Protein AF-A0A2M7L429-F1 (afdb_monomer_lite)

Secondary structure (DSSP, 8-state):
------------PPPPGGG-----------HHHHHHHHHHTTTS-HHHHHHHHHH--PPP---HHHHHHHHHHHHHHHHHHHHHHHHHTT----HHHHHHHHHHHHHHHHT---

Sequence (114 aa):
MEKSQQKRSRGRQRLPAKEKRNHCVSVRLNPDELSKLDEIRGSRTRGEAVRLSLLSKLPPVVPSVNLQLRADLGRSLGNLSTLAGASRGGEYIDVSEIKSAVADLRLKLIGAKS

Structure (mmCIF, N/CA/C/O backbone):
data_AF-A0A2M7L429-F1
#
_entry.id   AF-A0A2M7L429-F1
#
loop_
_atom_site.group_PDB
_atom_site.id
_atom_site.type_symbol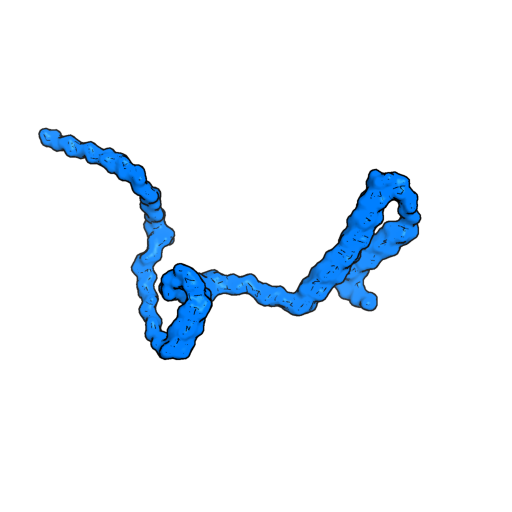
_atom_site.label_atom_id
_atom_site.label_alt_id
_atom_site.label_comp_id
_atom_site.label_asym_id
_atom_site.label_entity_id
_atom_site.label_seq_id
_atom_site.pdbx_PDB_ins_code
_atom_site.Cartn_x
_atom_site.Cartn_y
_atom_site.Cartn_z
_atom_site.occupancy
_atom_site.B_iso_or_equiv
_atom_site.auth_seq_id
_atom_site.auth_comp_id
_atom_site.auth_asym_id
_atom_site.auth_atom_id
_atom_site.pdbx_PDB_model_num
ATOM 1 N N . MET A 1 1 ? -10.715 49.296 34.199 1.00 37.88 1 MET A N 1
ATOM 2 C CA . MET A 1 1 ? -11.227 47.960 33.827 1.00 37.88 1 MET A CA 1
ATOM 3 C C . MET A 1 1 ? -10.889 47.763 32.358 1.00 37.88 1 MET A C 1
ATOM 5 O O . MET A 1 1 ? -11.218 48.644 31.590 1.00 37.88 1 MET A O 1
ATOM 9 N N . GLU A 1 2 ? -10.175 46.773 31.848 1.00 37.16 2 GLU A N 1
ATOM 10 C CA . GLU A 1 2 ? -9.478 45.602 32.365 1.00 37.16 2 GLU A CA 1
ATOM 11 C C . GLU A 1 2 ? -8.557 45.168 31.206 1.00 37.16 2 GLU A C 1
ATOM 13 O O . GLU A 1 2 ? -8.960 45.204 30.043 1.00 37.16 2 GLU A O 1
ATOM 18 N N . LYS A 1 3 ? -7.285 44.867 31.485 1.00 42.25 3 LYS A N 1
ATOM 19 C CA . LYS A 1 3 ? -6.307 44.484 30.455 1.00 42.25 3 LYS A CA 1
ATOM 20 C C . LYS A 1 3 ? -6.631 43.070 29.965 1.00 42.25 3 LYS A C 1
ATOM 22 O O . LYS A 1 3 ? -6.498 42.138 30.749 1.00 42.25 3 LYS A O 1
ATOM 27 N N . SER A 1 4 ? -6.909 42.865 28.677 1.00 41.16 4 SER A N 1
ATOM 28 C CA . SER A 1 4 ? -6.883 41.521 28.077 1.00 41.16 4 SER A CA 1
ATOM 29 C C . SER A 1 4 ? -5.643 41.350 27.193 1.00 41.16 4 SER A C 1
ATOM 31 O O . SER A 1 4 ? -5.658 41.422 25.967 1.00 41.16 4 SER A O 1
ATOM 33 N N . GLN A 1 5 ? -4.509 41.115 27.854 1.00 49.31 5 GLN A N 1
ATOM 34 C CA . GLN A 1 5 ? -3.297 40.633 27.198 1.00 49.31 5 GLN A CA 1
ATOM 35 C C . GLN A 1 5 ? -3.541 39.203 26.690 1.00 49.31 5 GLN A C 1
ATOM 37 O O . GLN A 1 5 ? -3.418 38.238 27.444 1.00 49.31 5 GLN A O 1
ATOM 42 N N . GLN A 1 6 ? -3.860 39.033 25.406 1.00 55.66 6 GLN A N 1
ATOM 43 C CA . GLN A 1 6 ? -3.822 37.709 24.784 1.00 55.66 6 GLN A CA 1
ATOM 44 C C . GLN A 1 6 ? -2.361 37.300 24.563 1.00 55.66 6 GLN A C 1
ATOM 46 O O . GLN A 1 6 ? -1.727 37.641 23.564 1.00 55.66 6 GLN A O 1
ATOM 51 N N . LYS A 1 7 ? -1.811 36.562 25.535 1.00 45.84 7 LYS A N 1
ATOM 52 C CA . LYS A 1 7 ? -0.518 35.877 25.418 1.00 45.84 7 LYS A CA 1
ATOM 53 C C . LYS A 1 7 ? -0.537 34.974 24.181 1.00 45.84 7 LYS A C 1
ATOM 55 O O . LYS A 1 7 ? -1.223 33.953 24.153 1.00 45.84 7 LYS A O 1
ATOM 60 N N . ARG A 1 8 ? 0.246 35.334 23.162 1.00 50.22 8 ARG A N 1
ATOM 61 C CA . ARG A 1 8 ? 0.505 34.504 21.979 1.00 50.22 8 ARG A CA 1
ATOM 62 C C . ARG A 1 8 ? 1.298 33.267 22.404 1.00 50.22 8 ARG A C 1
ATOM 64 O O . ARG A 1 8 ? 2.523 33.299 22.485 1.00 50.22 8 ARG A O 1
ATOM 71 N N . SER A 1 9 ? 0.593 32.181 22.712 1.00 54.84 9 SER A N 1
ATOM 72 C CA . SER A 1 9 ? 1.207 30.868 22.899 1.00 54.84 9 SER A CA 1
ATOM 73 C C . SER A 1 9 ? 1.859 30.452 21.579 1.00 54.84 9 SER A C 1
ATOM 75 O O . SER A 1 9 ? 1.169 30.235 20.584 1.00 54.84 9 SER A O 1
ATOM 77 N N . ARG A 1 10 ? 3.193 30.342 21.564 1.00 56.81 10 ARG A N 1
ATOM 78 C CA . ARG A 1 10 ? 3.964 29.653 20.514 1.00 56.81 10 ARG A CA 1
ATOM 79 C C . ARG A 1 10 ? 3.767 28.139 20.658 1.00 56.81 10 ARG A C 1
ATOM 81 O O . ARG A 1 10 ? 4.706 27.395 20.917 1.00 56.81 10 ARG A O 1
ATOM 88 N N . GLY A 1 11 ? 2.514 27.709 20.589 1.00 57.16 11 GLY A N 1
ATOM 89 C CA . GLY A 1 11 ? 2.081 26.330 20.736 1.00 57.16 11 GLY A CA 1
ATOM 90 C C . GLY A 1 11 ? 1.502 25.820 19.426 1.00 57.16 11 GLY A C 1
ATOM 91 O O . GLY A 1 11 ? 0.903 26.578 18.665 1.00 57.16 11 GLY A O 1
ATOM 92 N N . ARG A 1 12 ? 1.706 24.527 19.171 1.00 66.75 12 ARG A N 1
ATOM 93 C CA . ARG A 1 12 ? 1.156 23.753 18.050 1.00 66.75 12 ARG A CA 1
ATOM 94 C C . ARG A 1 12 ? -0.254 24.244 17.683 1.00 66.75 12 ARG A C 1
ATOM 96 O O . ARG A 1 12 ? -1.124 24.299 18.554 1.00 66.75 12 ARG A O 1
ATOM 103 N N . GLN A 1 13 ? -0.461 24.624 16.418 1.00 74.94 13 GLN A N 1
ATOM 104 C CA . GLN A 1 13 ? -1.760 25.104 15.937 1.00 74.94 13 GLN A CA 1
ATOM 105 C C . GLN A 1 13 ? -2.859 24.103 16.319 1.00 74.94 13 GLN A C 1
ATOM 107 O O . GLN A 1 13 ? -2.690 22.889 16.175 1.00 74.94 13 GLN A O 1
ATOM 112 N N . ARG A 1 14 ? -3.972 24.609 16.863 1.00 78.69 14 ARG A N 1
ATOM 113 C CA . ARG A 1 14 ? -5.105 23.763 17.252 1.00 78.69 14 ARG A CA 1
ATOM 114 C C . ARG A 1 14 ? -5.708 23.142 15.994 1.00 78.69 14 ARG A C 1
ATOM 116 O O . ARG A 1 14 ? -5.992 23.865 15.045 1.00 78.69 14 ARG A O 1
ATOM 123 N N . LEU A 1 15 ? -5.949 21.831 16.017 1.00 80.62 15 LEU A N 1
ATOM 124 C CA . LEU A 1 15 ? -6.625 21.161 14.906 1.00 80.62 15 LEU A CA 1
ATOM 125 C C . LEU A 1 15 ? -8.051 21.715 14.719 1.00 80.62 15 LEU A C 1
ATOM 127 O O . LEU A 1 15 ? -8.743 21.962 15.723 1.00 80.62 15 LEU A O 1
ATOM 131 N N . PRO A 1 16 ? -8.512 21.880 13.464 1.00 86.75 16 PRO A N 1
ATOM 132 C CA . PRO A 1 16 ? -9.879 22.292 13.169 1.00 86.75 16 PRO A CA 1
ATOM 133 C C . PRO A 1 16 ? -10.879 21.262 13.711 1.00 86.75 16 PRO A C 1
ATOM 135 O O . PRO A 1 16 ? -10.577 20.075 13.832 1.00 86.75 16 PRO A O 1
ATOM 138 N N . ALA A 1 17 ? -12.093 21.708 14.051 1.00 82.44 17 ALA A N 1
ATOM 139 C CA . ALA A 1 17 ? -13.088 20.870 14.731 1.00 82.44 17 ALA A CA 1
ATOM 140 C C . ALA A 1 17 ? -13.406 19.562 13.982 1.00 82.44 17 ALA A C 1
ATOM 142 O O . ALA A 1 17 ? -13.593 18.531 14.621 1.00 82.44 17 ALA A O 1
ATOM 143 N N . LYS A 1 18 ? -13.386 19.594 12.643 1.00 83.06 18 LYS A N 1
ATOM 144 C CA . LYS A 1 18 ? -13.644 18.443 11.763 1.00 83.06 18 LYS A CA 1
ATOM 145 C C . LYS A 1 18 ? -12.564 17.354 11.833 1.00 83.06 18 LYS A C 1
ATOM 147 O O . LYS A 1 18 ? -12.846 16.197 11.549 1.00 83.06 18 LYS A O 1
ATOM 152 N N . GLU A 1 19 ? -11.340 17.706 12.217 1.00 80.69 19 GLU A N 1
ATOM 153 C CA . GLU A 1 19 ? -10.217 16.763 12.323 1.00 80.69 19 GLU A CA 1
ATOM 154 C C . GLU A 1 19 ? -10.073 16.170 13.731 1.00 80.69 19 GLU A C 1
ATOM 156 O O . GLU A 1 19 ? -9.302 15.227 13.947 1.00 80.69 19 GLU A O 1
ATOM 161 N N . LYS A 1 20 ? -10.827 16.696 14.705 1.00 86.38 20 LYS A N 1
ATOM 162 C CA . LYS A 1 20 ? -10.816 16.187 16.075 1.00 86.38 20 LYS A CA 1
ATOM 163 C C . LYS A 1 20 ? -11.510 14.832 16.147 1.00 86.38 20 LYS A C 1
ATOM 165 O O . LYS A 1 20 ? -12.606 14.623 15.633 1.00 86.38 20 LYS A O 1
ATOM 170 N N . ARG A 1 21 ? -10.863 13.903 16.840 1.00 85.38 21 ARG A N 1
ATOM 171 C CA . ARG A 1 21 ? -11.357 12.542 17.057 1.00 85.38 21 ARG A CA 1
ATOM 172 C C . ARG A 1 21 ? -12.167 12.524 18.355 1.00 85.38 21 ARG A C 1
ATOM 174 O O . ARG A 1 21 ? -11.603 12.275 19.412 1.00 85.38 21 ARG A O 1
ATOM 181 N N . ASN A 1 22 ? -13.461 12.835 18.271 1.00 89.31 22 ASN A N 1
ATOM 182 C CA . ASN A 1 22 ? -14.335 12.959 19.451 1.00 89.31 22 ASN A CA 1
ATOM 183 C C . ASN A 1 22 ? -15.124 11.679 19.786 1.00 89.31 22 ASN A C 1
ATOM 185 O O . ASN A 1 22 ? -15.680 11.575 20.874 1.00 89.31 22 ASN A O 1
ATOM 189 N N . HIS A 1 23 ? -15.193 10.710 18.870 1.00 87.19 23 HIS A N 1
ATOM 190 C CA . HIS A 1 23 ? -15.937 9.464 19.072 1.00 87.19 23 HIS A CA 1
ATOM 191 C C . HIS A 1 23 ? -15.010 8.359 19.586 1.00 87.19 23 HIS A C 1
ATOM 193 O O . HIS A 1 23 ? -13.989 8.065 18.961 1.00 87.19 23 HIS A O 1
ATOM 199 N N . CYS A 1 24 ? -15.373 7.750 20.717 1.00 85.75 24 CYS A N 1
ATOM 200 C CA . CYS A 1 24 ? -14.657 6.623 21.308 1.00 85.75 24 CYS A CA 1
ATOM 201 C C . CYS A 1 24 ? -15.348 5.309 20.931 1.00 85.75 24 CYS A C 1
ATOM 203 O O . CYS A 1 24 ? -16.567 5.194 21.040 1.00 85.75 24 CYS A O 1
ATOM 205 N N . VAL A 1 25 ? -14.558 4.320 20.517 1.00 83.44 25 VAL A N 1
ATOM 206 C CA . VAL A 1 25 ? -15.005 2.942 20.297 1.00 83.44 25 VAL A CA 1
ATOM 207 C C . VAL A 1 25 ? -14.226 2.061 21.266 1.00 83.44 25 VAL A C 1
ATOM 209 O O . VAL A 1 25 ? -12.996 2.095 21.270 1.00 83.44 25 VAL A O 1
ATOM 212 N N . SER A 1 26 ? -14.935 1.295 22.095 1.00 89.00 26 SER A N 1
ATOM 213 C CA . SER A 1 26 ? -14.342 0.353 23.047 1.00 89.00 26 SER A CA 1
ATOM 214 C C . SER A 1 26 ? -14.580 -1.075 22.569 1.00 89.00 26 SER A C 1
ATOM 216 O O . SER A 1 26 ? -15.707 -1.431 22.228 1.00 89.00 26 SER A O 1
ATOM 218 N N . VAL A 1 27 ? -13.521 -1.881 22.532 1.00 86.19 27 VAL A N 1
ATOM 219 C CA . VAL A 1 27 ? -13.542 -3.277 22.077 1.00 86.19 27 VAL A CA 1
ATOM 220 C C . VAL A 1 27 ? -12.853 -4.130 23.134 1.00 86.19 27 VAL A C 1
ATOM 222 O O . VAL A 1 27 ? -11.819 -3.736 23.674 1.00 86.19 27 VAL A O 1
ATOM 225 N N . ARG A 1 28 ? -13.429 -5.294 23.440 1.00 92.69 28 ARG A N 1
ATOM 226 C CA . ARG A 1 28 ? -12.806 -6.302 24.304 1.00 92.69 28 ARG A CA 1
ATOM 227 C C . ARG A 1 28 ? -12.118 -7.333 23.416 1.00 92.69 28 ARG A C 1
ATOM 229 O O . ARG A 1 28 ? -12.734 -7.789 22.461 1.00 92.69 28 ARG A O 1
ATOM 236 N N . LEU A 1 29 ? -10.869 -7.657 23.735 1.00 91.75 29 LEU A N 1
ATOM 237 C CA . LEU A 1 29 ? -10.061 -8.649 23.026 1.00 91.75 29 LEU A CA 1
ATOM 238 C C . LEU A 1 29 ? -9.710 -9.781 23.986 1.00 91.75 29 LEU A C 1
ATOM 240 O O . LEU A 1 29 ? -9.514 -9.539 25.182 1.00 91.75 29 LEU A O 1
ATOM 244 N N . ASN A 1 30 ? -9.617 -10.996 23.462 1.00 96.06 30 ASN A N 1
ATOM 245 C CA . ASN A 1 30 ? -9.034 -12.112 24.196 1.00 96.06 30 ASN A CA 1
ATOM 246 C C . ASN A 1 30 ? -7.485 -12.001 24.223 1.00 96.06 30 ASN A C 1
ATOM 248 O O . ASN A 1 30 ? -6.914 -11.127 23.558 1.00 96.06 30 ASN A O 1
ATOM 252 N N . PRO A 1 31 ? -6.780 -12.849 24.996 1.00 95.94 31 PRO A N 1
ATOM 253 C CA . PRO A 1 31 ? -5.319 -12.793 25.080 1.00 95.94 31 PRO A CA 1
ATOM 254 C C . PRO A 1 31 ? -4.609 -12.990 23.731 1.00 95.94 31 PRO A C 1
ATOM 256 O O . PRO A 1 31 ? -3.661 -12.266 23.434 1.00 95.94 31 PRO A O 1
ATOM 259 N N . ASP A 1 32 ? -5.089 -13.907 22.890 1.00 95.00 32 ASP A N 1
ATOM 260 C CA . ASP A 1 32 ? -4.466 -14.222 21.597 1.00 95.00 32 ASP A CA 1
ATOM 261 C C . ASP A 1 32 ? -4.612 -13.072 20.588 1.00 95.00 32 ASP A C 1
ATOM 263 O O . ASP A 1 32 ? -3.684 -12.730 19.855 1.00 95.00 32 ASP A O 1
ATOM 267 N N . GLU A 1 33 ? -5.784 -12.443 20.554 1.00 92.12 33 GLU A N 1
ATOM 268 C CA . GLU A 1 33 ? -6.084 -11.261 19.747 1.00 92.12 33 GLU A CA 1
ATOM 269 C C . GLU A 1 33 ? -5.271 -10.053 20.206 1.00 92.12 33 GLU A C 1
ATOM 271 O O . GLU A 1 33 ? -4.806 -9.268 19.375 1.00 92.12 33 GLU A O 1
ATOM 276 N N . LEU A 1 34 ? -5.072 -9.909 21.520 1.00 92.00 34 LEU A N 1
ATOM 277 C CA . LEU A 1 34 ? -4.256 -8.841 22.081 1.00 92.00 34 LEU A CA 1
ATOM 278 C C . LEU A 1 34 ? -2.784 -8.997 21.683 1.00 92.00 34 LEU A C 1
ATOM 280 O O . LEU A 1 34 ? -2.175 -8.013 21.264 1.00 92.00 34 LEU A O 1
ATOM 284 N N . SER A 1 35 ? -2.242 -10.217 21.745 1.00 92.81 35 SER A N 1
ATOM 285 C CA . SER A 1 35 ? -0.876 -10.516 21.297 1.00 92.81 35 SER A CA 1
ATOM 286 C C . SER A 1 35 ? -0.686 -10.182 19.817 1.00 92.81 35 SER A C 1
ATOM 288 O O . SER A 1 35 ? 0.230 -9.440 19.467 1.00 92.81 35 SER A O 1
ATOM 290 N N . LYS A 1 36 ? -1.617 -10.608 18.951 1.00 91.69 36 LYS A N 1
ATOM 291 C CA . LYS A 1 36 ? -1.595 -10.263 17.516 1.00 91.69 36 LYS A CA 1
ATOM 292 C C . LYS A 1 36 ? -1.640 -8.753 17.280 1.00 91.69 36 LYS A C 1
ATOM 294 O O . LYS A 1 36 ? -0.941 -8.232 16.413 1.00 91.69 36 LYS A O 1
ATOM 299 N N . LEU A 1 37 ? -2.459 -8.023 18.039 1.00 89.81 37 LEU A N 1
ATOM 300 C CA . LEU A 1 37 ? -2.517 -6.566 17.929 1.00 89.81 37 LEU A CA 1
ATOM 301 C C . LEU A 1 37 ? -1.196 -5.913 18.359 1.00 89.81 37 LEU A C 1
ATOM 303 O O . LEU A 1 37 ? -0.759 -4.951 17.724 1.00 89.81 37 LEU A O 1
ATOM 307 N N . ASP A 1 38 ? -0.570 -6.416 19.421 1.00 89.88 38 ASP A N 1
ATOM 308 C CA . ASP A 1 38 ? 0.703 -5.899 19.918 1.00 89.88 38 ASP A CA 1
ATOM 309 C C . ASP A 1 38 ? 1.877 -6.205 18.961 1.00 89.88 38 ASP A C 1
ATOM 311 O O . ASP A 1 38 ? 2.802 -5.397 18.884 1.00 89.88 38 ASP A O 1
ATOM 315 N N . GLU A 1 39 ? 1.801 -7.271 18.158 1.00 90.06 39 GLU A N 1
ATOM 316 C CA . GLU A 1 39 ? 2.718 -7.523 17.033 1.00 90.06 39 GLU A CA 1
ATOM 317 C C . GLU A 1 39 ? 2.497 -6.528 15.878 1.00 90.06 39 GLU A C 1
ATOM 319 O O . GLU A 1 39 ? 3.444 -5.920 15.374 1.00 90.06 39 GLU A O 1
ATOM 324 N N . ILE A 1 40 ? 1.238 -6.303 15.478 1.00 85.25 40 ILE A N 1
ATOM 325 C CA . ILE A 1 40 ? 0.885 -5.447 14.329 1.00 85.25 40 ILE A CA 1
ATOM 326 C C . ILE A 1 40 ? 1.109 -3.954 14.624 1.00 85.25 40 ILE A C 1
ATOM 328 O O . ILE A 1 40 ? 1.415 -3.175 13.717 1.00 85.25 40 ILE A O 1
ATOM 332 N N . ARG A 1 41 ? 0.939 -3.508 15.878 1.00 84.62 41 ARG A N 1
ATOM 333 C CA . ARG A 1 41 ? 0.987 -2.073 16.219 1.00 84.62 41 ARG A CA 1
ATOM 334 C C . ARG A 1 41 ? 2.374 -1.444 16.059 1.00 84.62 41 ARG A C 1
ATOM 336 O O . ARG A 1 41 ? 2.454 -0.222 15.906 1.00 84.62 41 ARG A O 1
ATOM 343 N N . GLY A 1 42 ? 3.451 -2.228 16.136 1.00 83.94 42 GLY A N 1
ATOM 344 C CA . GLY A 1 42 ? 4.820 -1.710 16.198 1.00 83.94 42 GLY A CA 1
ATOM 345 C C . GLY A 1 42 ? 4.991 -0.677 17.324 1.00 83.94 42 GLY A C 1
ATOM 346 O O . GLY A 1 42 ? 4.726 -0.960 18.488 1.00 83.94 42 GLY A O 1
ATOM 347 N N . SER A 1 43 ? 5.387 0.553 16.982 1.00 86.12 43 SER A N 1
ATOM 348 C CA . SER A 1 43 ? 5.557 1.662 17.939 1.00 86.12 43 SER A CA 1
ATOM 349 C C . SER A 1 43 ? 4.276 2.457 18.240 1.00 86.12 43 SER A C 1
ATOM 351 O O . SER A 1 43 ? 4.309 3.414 19.016 1.00 86.12 43 SER A O 1
ATOM 353 N N . ARG A 1 44 ? 3.140 2.105 17.625 1.00 86.25 44 ARG A N 1
ATOM 354 C CA . ARG A 1 44 ? 1.884 2.861 17.744 1.00 86.25 44 ARG A CA 1
ATOM 355 C C . ARG A 1 44 ? 1.092 2.473 18.990 1.00 86.25 44 ARG A C 1
ATOM 357 O O . ARG A 1 44 ? 1.225 1.386 19.561 1.00 86.25 44 ARG A O 1
ATOM 364 N N . THR A 1 45 ? 0.195 3.367 19.398 1.00 89.44 45 THR A N 1
ATOM 365 C CA . THR A 1 45 ? -0.788 3.047 20.443 1.00 89.44 45 THR A CA 1
ATOM 366 C C . THR A 1 45 ? -1.806 2.028 19.923 1.00 89.44 45 THR A C 1
ATOM 368 O O . THR A 1 45 ? -2.123 2.012 18.734 1.00 89.44 45 THR A O 1
ATOM 371 N N . ARG A 1 46 ? -2.366 1.196 20.811 1.00 88.88 46 ARG A N 1
ATOM 372 C CA . ARG A 1 46 ? -3.357 0.170 20.433 1.00 88.88 46 ARG A CA 1
ATOM 373 C C . ARG A 1 46 ? -4.555 0.766 19.682 1.00 88.88 46 ARG A C 1
ATOM 375 O O . ARG A 1 46 ? -4.943 0.253 18.640 1.00 88.88 46 ARG A O 1
ATOM 382 N N . GLY A 1 47 ? -5.089 1.896 20.154 1.00 88.0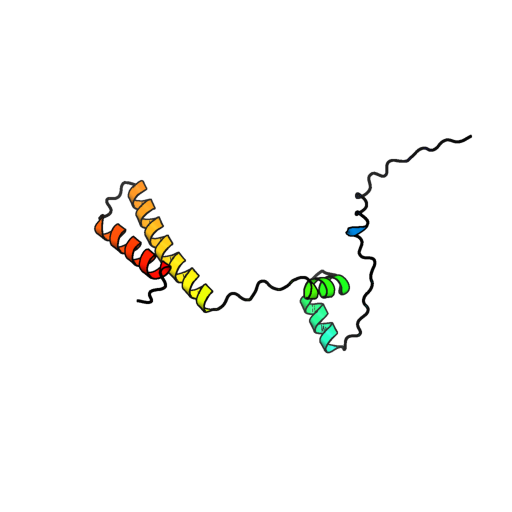6 47 GLY A N 1
ATOM 383 C CA . GLY A 1 47 ? -6.212 2.577 19.497 1.00 88.06 47 GLY A CA 1
ATOM 384 C C . GLY A 1 47 ? -5.864 3.141 18.116 1.00 88.06 47 GLY A C 1
ATOM 385 O O . GLY A 1 47 ? -6.682 3.090 17.200 1.00 88.06 47 GLY A O 1
ATOM 386 N N . GLU A 1 48 ? -4.641 3.644 17.932 1.00 86.50 48 GLU A N 1
ATOM 387 C CA . GLU A 1 48 ? -4.169 4.085 16.619 1.00 86.50 48 GLU A CA 1
ATOM 388 C C . GLU A 1 48 ? -3.977 2.908 15.661 1.00 86.50 48 GLU A C 1
ATOM 390 O O . GLU A 1 48 ? -4.379 3.008 14.504 1.00 86.50 48 GLU A O 1
ATOM 395 N N . ALA A 1 49 ? -3.429 1.791 16.142 1.00 86.56 49 ALA A N 1
ATOM 396 C CA . ALA A 1 49 ? -3.261 0.579 15.350 1.00 86.56 49 ALA A CA 1
ATOM 397 C C . ALA A 1 49 ? -4.608 0.014 14.876 1.00 86.56 49 ALA A C 1
ATOM 399 O O . ALA A 1 49 ? -4.760 -0.237 13.686 1.00 86.56 49 ALA A O 1
ATOM 400 N N . VAL A 1 50 ? -5.609 -0.083 15.760 1.00 87.44 50 VAL A N 1
ATOM 401 C CA . VAL A 1 50 ? -6.972 -0.528 15.403 1.00 87.44 50 VAL A CA 1
ATOM 402 C C . VAL A 1 50 ? -7.646 0.442 14.429 1.00 87.44 50 VAL A C 1
ATOM 404 O O . VAL A 1 50 ? -8.278 0.044 13.453 1.00 87.44 50 VAL A O 1
ATOM 407 N N . ARG A 1 51 ? -7.498 1.751 14.651 1.00 86.69 51 ARG A N 1
ATOM 408 C CA . ARG A 1 51 ? -8.025 2.755 13.720 1.00 86.69 51 ARG A CA 1
ATOM 409 C C . ARG A 1 51 ? -7.385 2.611 12.340 1.00 86.69 51 ARG A C 1
ATOM 411 O O . ARG A 1 51 ? -8.069 2.736 11.328 1.00 86.69 51 ARG A O 1
ATOM 418 N N . LEU A 1 52 ? -6.072 2.413 12.296 1.00 84.50 52 LEU A N 1
ATOM 419 C CA . LEU A 1 52 ? -5.346 2.267 11.046 1.00 84.50 52 LEU A CA 1
ATOM 420 C C . LEU A 1 52 ? -5.645 0.929 10.384 1.00 84.50 52 LEU A C 1
ATOM 422 O O . LEU A 1 52 ? -5.757 0.935 9.173 1.00 84.50 52 LEU A O 1
ATOM 426 N N . SER A 1 53 ? -5.857 -0.172 11.097 1.00 81.50 53 SER A N 1
ATOM 427 C CA . SER A 1 53 ? -6.273 -1.424 10.452 1.00 81.50 53 SER A CA 1
ATOM 428 C C . SER A 1 53 ? -7.652 -1.307 9.793 1.00 81.50 53 SER A C 1
ATOM 430 O O . SER A 1 53 ? -7.854 -1.850 8.713 1.00 81.50 53 SER A O 1
ATOM 432 N N . LEU A 1 54 ? -8.575 -0.535 10.382 1.00 81.31 54 LEU A N 1
ATOM 433 C CA . LEU A 1 54 ? -9.891 -0.267 9.792 1.00 81.31 54 LEU A CA 1
ATOM 434 C C . LEU A 1 54 ? -9.827 0.681 8.580 1.00 81.31 54 LEU A C 1
ATOM 436 O O . LEU A 1 54 ? -10.520 0.473 7.587 1.00 81.31 54 LEU A O 1
ATOM 440 N N . LEU A 1 55 ? -9.041 1.761 8.675 1.00 81.75 55 LEU A N 1
ATOM 441 C CA . LEU A 1 55 ? -8.997 2.820 7.654 1.00 81.75 55 LEU A CA 1
ATOM 442 C C . LEU A 1 55 ? -7.976 2.559 6.548 1.00 81.75 55 LEU A C 1
ATOM 444 O O . LEU A 1 55 ? -8.170 2.991 5.411 1.00 81.75 55 LEU A O 1
ATOM 448 N N . SER A 1 56 ? -6.885 1.873 6.873 1.00 70.44 56 SER A N 1
ATOM 449 C CA . SER A 1 56 ? -5.898 1.440 5.895 1.00 70.44 56 SER A CA 1
ATOM 450 C C . SER A 1 56 ? -6.483 0.213 5.219 1.00 70.44 56 SER A C 1
ATOM 452 O O . SER A 1 56 ? -6.170 -0.920 5.573 1.00 70.44 56 SER A O 1
ATOM 454 N N . LYS A 1 57 ? -7.348 0.432 4.225 1.00 59.31 57 LYS A N 1
ATOM 455 C CA . LYS A 1 57 ? -7.498 -0.566 3.169 1.00 59.31 57 LYS A CA 1
ATOM 456 C C . LYS A 1 57 ? -6.080 -0.858 2.698 1.00 59.31 57 LYS A C 1
ATOM 458 O O . LYS A 1 57 ? -5.419 0.049 2.186 1.00 59.31 57 LYS A O 1
ATOM 463 N N . LEU A 1 58 ? -5.586 -2.074 2.946 1.00 58.47 58 LEU A N 1
ATOM 464 C CA . LEU A 1 58 ? -4.341 -2.499 2.327 1.00 58.47 58 LEU A CA 1
ATOM 465 C C . LEU A 1 58 ? -4.492 -2.212 0.829 1.00 58.47 58 LEU A C 1
ATOM 467 O O . LEU A 1 58 ? -5.590 -2.433 0.294 1.00 58.47 58 LEU A O 1
ATOM 471 N N . PRO A 1 59 ? -3.457 -1.686 0.148 1.00 58.44 59 PRO A N 1
ATOM 472 C CA . PRO A 1 59 ? -3.499 -1.662 -1.302 1.00 58.44 59 PRO A CA 1
ATOM 473 C C . PRO A 1 59 ? -3.891 -3.077 -1.742 1.00 58.44 59 PRO A C 1
ATOM 475 O O . PRO A 1 59 ? -3.353 -4.036 -1.173 1.00 58.44 59 PRO A O 1
ATOM 478 N N . PRO A 1 60 ? -4.884 -3.227 -2.640 1.00 63.88 60 PRO A N 1
ATOM 479 C CA . PRO A 1 60 ? -5.328 -4.545 -3.060 1.00 63.88 60 PRO A CA 1
ATOM 480 C C . PRO A 1 60 ? -4.084 -5.336 -3.442 1.00 63.88 60 PRO A C 1
ATOM 482 O O . PRO A 1 60 ? -3.251 -4.829 -4.200 1.00 63.88 60 PRO A O 1
ATOM 485 N N . VAL A 1 61 ? -3.915 -6.515 -2.834 1.00 67.81 61 VAL A N 1
ATOM 486 C CA . VAL A 1 61 ? -2.778 -7.392 -3.117 1.00 67.81 61 VAL A CA 1
ATOM 487 C C . VAL A 1 61 ? -2.711 -7.517 -4.630 1.00 67.81 61 VAL A C 1
ATOM 489 O O . VAL A 1 61 ? -3.673 -7.968 -5.254 1.00 67.81 61 VAL A O 1
ATOM 492 N N . VAL A 1 62 ? -1.625 -7.013 -5.220 1.00 68.19 62 VAL A N 1
ATOM 493 C CA . VAL A 1 62 ? -1.471 -7.001 -6.673 1.00 68.19 62 VAL A CA 1
ATOM 494 C C . VAL A 1 62 ? -1.566 -8.457 -7.126 1.00 68.19 62 VAL A C 1
ATOM 496 O O . VAL A 1 62 ? -0.780 -9.272 -6.636 1.00 68.19 62 VAL A O 1
ATOM 499 N N . PRO A 1 63 ? -2.516 -8.812 -8.013 1.00 78.75 63 PRO A N 1
ATOM 500 C CA . PRO A 1 63 ? -2.648 -10.182 -8.482 1.00 78.75 63 PRO A CA 1
ATOM 501 C C . PRO A 1 63 ? -1.308 -10.694 -9.009 1.00 78.75 63 PRO A C 1
ATOM 503 O O . PRO A 1 63 ? -0.582 -9.953 -9.676 1.00 78.75 63 PRO A O 1
ATOM 506 N N . SER A 1 64 ? -0.984 -11.957 -8.740 1.00 76.25 64 SER A N 1
ATOM 507 C CA . SER A 1 64 ? 0.285 -12.575 -9.156 1.00 76.25 64 SER A CA 1
ATOM 508 C C . SER A 1 64 ? 0.559 -12.415 -10.657 1.00 76.25 64 SER A C 1
ATOM 510 O O . SER A 1 64 ? 1.693 -12.157 -11.055 1.00 76.25 64 SER A O 1
ATOM 512 N N . VAL A 1 65 ? -0.496 -12.454 -11.478 1.00 79.19 65 VAL A N 1
ATOM 513 C CA . VAL A 1 65 ? -0.449 -12.208 -12.929 1.00 79.19 65 VAL A CA 1
ATOM 514 C C . VAL A 1 65 ? 0.131 -10.828 -13.259 1.00 79.19 65 VAL A C 1
ATOM 516 O O . VAL A 1 65 ? 0.973 -10.701 -14.145 1.00 79.19 65 VAL A O 1
ATOM 519 N N . ASN A 1 66 ? -0.246 -9.789 -12.511 1.00 79.81 66 ASN A N 1
ATOM 520 C CA . ASN A 1 66 ? 0.233 -8.427 -12.749 1.00 79.81 66 ASN A CA 1
ATOM 521 C C . ASN A 1 66 ? 1.702 -8.257 -12.344 1.00 79.81 66 ASN A C 1
ATOM 523 O O . ASN A 1 66 ? 2.407 -7.439 -12.933 1.00 79.81 66 ASN A O 1
ATOM 527 N N . LEU A 1 67 ? 2.180 -9.025 -11.360 1.00 81.06 67 LEU A N 1
ATOM 528 C CA . LEU A 1 67 ? 3.594 -9.024 -10.977 1.00 81.06 67 LEU A CA 1
ATOM 529 C C . LEU A 1 67 ? 4.468 -9.627 -12.081 1.00 81.06 67 LEU A C 1
ATOM 531 O O . LEU A 1 67 ? 5.502 -9.049 -12.415 1.00 81.06 67 LEU A O 1
ATOM 535 N N . GLN A 1 68 ? 4.027 -10.738 -12.679 1.00 82.25 68 GLN A N 1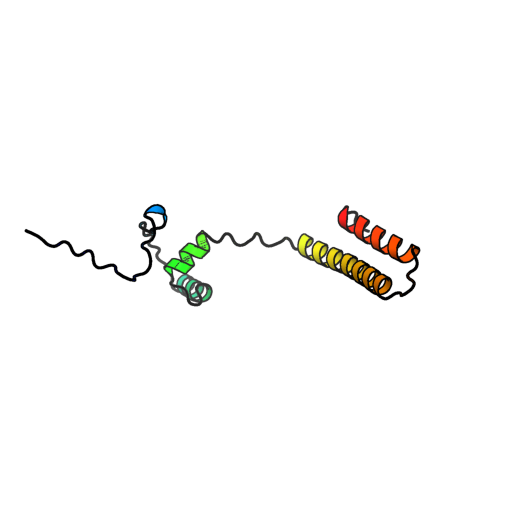
ATOM 536 C CA . GLN A 1 68 ? 4.722 -11.376 -13.802 1.00 82.25 68 GLN A CA 1
ATOM 537 C C . GLN A 1 68 ? 4.747 -10.463 -15.031 1.00 82.25 68 GLN A C 1
ATOM 539 O O . GLN A 1 68 ? 5.824 -10.145 -15.532 1.00 82.25 68 GLN A O 1
ATOM 544 N N . LEU A 1 69 ? 3.588 -9.927 -15.433 1.00 83.88 69 LEU A N 1
ATOM 545 C CA . LEU A 1 69 ? 3.490 -8.989 -16.558 1.00 83.88 69 LEU A CA 1
ATOM 546 C C . LEU A 1 69 ? 4.395 -7.765 -16.373 1.00 83.88 69 LEU A C 1
ATOM 548 O O . LEU A 1 69 ? 5.065 -7.329 -17.307 1.00 83.88 69 LEU A O 1
ATOM 552 N N . ARG A 1 70 ? 4.464 -7.221 -15.153 1.00 84.25 70 ARG A N 1
ATOM 553 C CA . ARG A 1 70 ? 5.326 -6.077 -14.842 1.00 84.25 70 ARG A CA 1
ATOM 554 C C . ARG A 1 70 ? 6.813 -6.425 -14.941 1.00 84.25 70 ARG A C 1
ATOM 556 O O . ARG A 1 70 ? 7.583 -5.601 -15.432 1.00 84.25 70 ARG A O 1
ATOM 563 N N . ALA A 1 71 ? 7.217 -7.618 -14.506 1.00 86.56 71 ALA A N 1
ATOM 564 C CA . ALA A 1 71 ? 8.593 -8.089 -14.657 1.00 86.56 71 ALA A CA 1
ATOM 565 C C . ALA A 1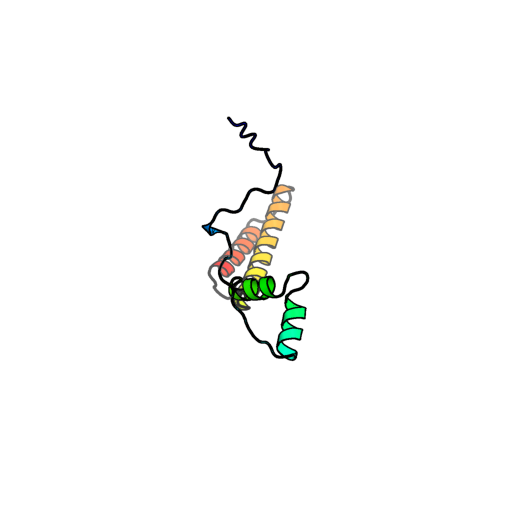 71 ? 8.962 -8.283 -16.138 1.00 86.56 71 ALA A C 1
ATOM 567 O O . ALA A 1 71 ? 10.022 -7.832 -16.576 1.00 86.56 71 ALA A O 1
ATOM 568 N N . ASP A 1 72 ? 8.072 -8.884 -16.927 1.00 86.00 72 ASP A N 1
ATOM 569 C CA . ASP A 1 72 ? 8.319 -9.169 -18.343 1.00 86.00 72 ASP A CA 1
ATOM 570 C C . ASP A 1 72 ? 8.348 -7.913 -19.217 1.00 86.00 72 ASP A C 1
ATOM 572 O O . ASP A 1 72 ? 9.171 -7.830 -20.137 1.00 86.00 72 ASP A O 1
ATOM 576 N N . LEU A 1 73 ? 7.505 -6.922 -18.905 1.00 87.69 73 LEU A N 1
ATOM 577 C CA . LEU A 1 73 ? 7.566 -5.587 -19.504 1.00 87.69 73 LEU A CA 1
ATOM 578 C C . LEU A 1 73 ? 8.848 -4.853 -19.101 1.00 87.69 73 LEU A C 1
ATOM 580 O O . LEU A 1 73 ? 9.503 -4.256 -19.953 1.00 87.69 73 LEU A O 1
ATOM 584 N N . GLY A 1 74 ? 9.242 -4.939 -17.826 1.00 88.50 74 GLY A N 1
ATOM 585 C CA . GLY A 1 74 ? 10.480 -4.341 -17.328 1.00 88.50 74 GLY A CA 1
ATOM 586 C C . GLY A 1 74 ? 11.720 -4.849 -18.067 1.00 88.50 74 GLY A C 1
ATOM 587 O O . GLY A 1 74 ? 12.570 -4.048 -18.447 1.00 88.50 74 GLY A O 1
ATOM 588 N N . ARG A 1 75 ? 11.791 -6.157 -18.352 1.00 89.00 75 ARG A N 1
ATOM 589 C CA . ARG A 1 75 ? 12.880 -6.755 -19.146 1.00 89.00 75 ARG A CA 1
ATOM 590 C C . ARG A 1 75 ? 12.931 -6.203 -20.573 1.00 89.00 75 ARG A C 1
ATOM 592 O O . ARG A 1 75 ? 13.991 -5.777 -21.017 1.00 89.00 75 ARG A O 1
ATOM 599 N N . SER A 1 76 ? 11.795 -6.161 -21.277 1.00 87.44 76 SER A N 1
ATOM 600 C CA . SER A 1 76 ? 11.745 -5.629 -22.651 1.00 87.44 76 SER A CA 1
ATOM 601 C C . SER A 1 76 ? 12.111 -4.145 -22.723 1.00 87.44 76 SER A C 1
ATOM 603 O O . SER A 1 76 ? 12.828 -3.733 -23.632 1.00 87.44 76 SER A O 1
ATOM 605 N N . LEU A 1 77 ? 11.666 -3.345 -21.750 1.00 88.75 77 LEU A N 1
ATOM 606 C CA . LEU A 1 77 ? 12.038 -1.931 -21.655 1.00 88.75 77 LEU A CA 1
ATOM 607 C C . LEU A 1 77 ? 13.524 -1.747 -21.327 1.00 88.75 77 LEU A C 1
ATOM 609 O O . LEU A 1 77 ? 14.160 -0.858 -21.888 1.00 88.75 77 LEU A O 1
ATOM 613 N N . GLY A 1 78 ? 14.084 -2.597 -20.463 1.00 89.69 78 GLY A N 1
ATOM 614 C CA . GLY A 1 78 ? 15.514 -2.615 -20.159 1.00 89.69 78 GLY A CA 1
ATOM 615 C C . GLY A 1 78 ? 16.361 -2.852 -21.409 1.00 89.69 78 GLY A C 1
ATOM 616 O O . GLY A 1 78 ? 17.256 -2.061 -21.690 1.00 89.69 78 GLY A O 1
ATOM 617 N N . ASN A 1 79 ? 16.013 -3.864 -22.209 1.00 87.50 79 ASN A N 1
ATOM 618 C CA . ASN A 1 79 ? 16.706 -4.164 -23.466 1.00 87.50 79 ASN A CA 1
ATOM 619 C C . ASN A 1 79 ? 16.679 -2.969 -24.432 1.00 87.50 79 ASN A C 1
ATOM 621 O O . ASN A 1 79 ? 17.715 -2.584 -24.973 1.00 87.50 79 ASN A O 1
ATOM 625 N N . LEU A 1 80 ? 15.517 -2.329 -24.598 1.00 86.94 80 LEU A N 1
ATOM 626 C CA . LEU A 1 80 ? 15.389 -1.144 -25.448 1.00 86.94 80 LEU A CA 1
ATOM 627 C C . LEU A 1 80 ? 16.202 0.043 -24.911 1.00 86.94 80 LEU A C 1
ATOM 629 O O . LEU A 1 80 ? 16.807 0.780 -25.687 1.00 86.94 80 LEU A O 1
ATOM 633 N N . SER A 1 81 ? 16.248 0.223 -23.589 1.00 88.12 81 SER A N 1
ATOM 634 C CA . SER A 1 81 ? 17.059 1.265 -22.957 1.00 88.12 81 SER A CA 1
ATOM 635 C C . SER A 1 81 ? 18.555 1.044 -23.183 1.00 88.12 81 SER A C 1
ATOM 637 O O . SER A 1 81 ? 19.275 2.021 -23.386 1.00 88.12 81 SER A O 1
ATOM 639 N N . THR A 1 82 ? 19.024 -0.206 -23.172 1.00 87.81 82 THR A N 1
ATOM 640 C CA . THR A 1 82 ? 20.418 -0.554 -23.485 1.00 87.81 82 THR A CA 1
ATOM 641 C C . THR A 1 82 ? 20.756 -0.198 -24.929 1.00 87.81 82 THR A C 1
ATOM 643 O O . THR A 1 82 ? 21.731 0.514 -25.155 1.00 87.81 82 THR A O 1
ATOM 646 N N . LEU A 1 83 ? 19.906 -0.577 -25.893 1.00 85.94 83 LEU A N 1
ATOM 647 C CA . LEU A 1 83 ? 20.074 -0.192 -27.302 1.00 85.94 83 LEU A CA 1
ATOM 648 C C . LEU A 1 83 ? 20.065 1.339 -27.468 1.00 85.94 83 LEU A C 1
ATOM 650 O O . LEU A 1 83 ? 20.925 1.916 -28.125 1.00 85.94 83 LEU A O 1
ATOM 654 N N . ALA A 1 84 ? 19.149 2.045 -26.804 1.00 84.38 84 ALA A N 1
ATOM 655 C CA . ALA A 1 84 ? 19.116 3.507 -26.840 1.00 84.38 84 ALA A CA 1
ATOM 656 C C . ALA A 1 84 ? 20.346 4.162 -26.175 1.00 84.38 84 ALA A C 1
ATOM 658 O O . ALA A 1 84 ? 20.674 5.313 -26.471 1.00 84.38 84 ALA A O 1
ATOM 659 N N . GLY A 1 85 ? 20.991 3.472 -25.232 1.00 84.50 85 GLY A N 1
ATOM 660 C CA . GLY A 1 85 ? 22.245 3.886 -24.605 1.00 84.50 85 GLY A CA 1
ATOM 661 C C . GLY A 1 85 ? 23.434 3.715 -25.547 1.00 84.50 85 GLY A C 1
ATOM 662 O O . GLY A 1 85 ? 24.156 4.681 -25.780 1.00 84.50 85 GLY A O 1
ATOM 663 N N . ALA A 1 86 ? 23.579 2.532 -26.144 1.00 83.50 86 ALA A N 1
ATOM 664 C CA . ALA A 1 86 ? 24.626 2.227 -27.119 1.00 83.50 86 ALA A CA 1
ATOM 665 C C . ALA A 1 86 ? 24.539 3.137 -28.363 1.00 83.50 86 ALA A C 1
ATOM 667 O O . ALA A 1 86 ? 25.543 3.715 -28.775 1.00 83.50 86 ALA A O 1
ATOM 668 N N . SER A 1 87 ? 23.326 3.424 -28.859 1.00 80.06 87 SER A N 1
ATOM 669 C CA . SER A 1 87 ? 23.113 4.381 -29.958 1.00 80.06 87 SER A CA 1
ATOM 670 C C . SER A 1 87 ? 23.591 5.794 -29.601 1.00 80.06 87 SER A C 1
ATOM 672 O O . SER A 1 87 ? 24.240 6.459 -30.406 1.00 80.06 87 SER A O 1
ATOM 674 N N . ARG A 1 88 ? 23.309 6.256 -28.372 1.00 81.75 88 ARG A N 1
ATOM 675 C CA . ARG A 1 88 ? 23.787 7.558 -27.872 1.00 81.75 88 ARG A CA 1
ATOM 676 C C . ARG A 1 88 ? 25.302 7.592 -27.669 1.00 81.75 88 ARG A C 1
ATOM 678 O O . ARG A 1 88 ? 25.892 8.658 -27.801 1.00 81.75 88 ARG A O 1
ATOM 685 N N . GLY A 1 89 ? 25.910 6.449 -27.358 1.00 81.62 89 GLY A N 1
ATOM 686 C CA . GLY A 1 89 ? 27.359 6.273 -27.250 1.00 81.62 89 GLY A CA 1
ATOM 687 C C . GLY A 1 89 ? 28.091 6.225 -28.595 1.00 81.62 89 GLY A C 1
ATOM 688 O O . GLY A 1 89 ? 29.316 6.170 -28.601 1.00 81.62 89 GLY A O 1
ATOM 689 N N . GLY A 1 90 ? 27.366 6.272 -29.719 1.00 79.50 90 GLY A N 1
ATOM 690 C CA . GLY A 1 90 ? 27.942 6.212 -31.063 1.00 79.50 90 GLY A CA 1
ATOM 691 C C . GLY A 1 90 ? 28.206 4.793 -31.568 1.00 79.50 90 GLY A C 1
ATOM 692 O O . GLY A 1 90 ? 28.819 4.639 -32.623 1.00 79.50 90 GLY A O 1
ATOM 693 N N . GLU A 1 91 ? 27.744 3.762 -30.854 1.00 80.44 91 GLU A N 1
ATOM 694 C CA . GLU A 1 91 ? 27.801 2.389 -31.349 1.00 80.44 91 GLU A CA 1
ATOM 695 C C . GLU A 1 91 ? 26.780 2.190 -32.472 1.00 80.44 91 GLU A C 1
ATOM 697 O O . GLU A 1 91 ? 25.629 2.639 -32.399 1.00 80.44 91 GLU A O 1
ATOM 702 N N . TYR A 1 92 ? 27.213 1.505 -33.531 1.00 76.62 92 TYR A N 1
ATOM 703 C CA . TYR A 1 92 ? 26.325 1.129 -34.617 1.00 76.62 92 TYR A CA 1
ATOM 704 C C . TYR A 1 92 ? 25.423 -0.012 -34.155 1.00 76.62 92 TYR A C 1
ATOM 706 O O . TYR A 1 92 ? 25.895 -1.110 -33.871 1.00 76.62 92 TYR A O 1
ATOM 714 N N . ILE A 1 93 ? 24.123 0.259 -34.106 1.00 76.81 93 ILE A N 1
ATOM 715 C CA . ILE A 1 93 ? 23.097 -0.738 -33.817 1.00 76.81 93 ILE A CA 1
ATOM 716 C C . ILE A 1 93 ? 22.302 -0.960 -35.087 1.00 76.81 93 ILE A C 1
ATOM 718 O O . ILE A 1 93 ? 21.824 -0.004 -35.707 1.00 76.81 93 ILE A O 1
ATOM 722 N N . ASP A 1 94 ? 22.133 -2.226 -35.449 1.00 82.25 94 ASP A N 1
ATOM 723 C CA . ASP A 1 94 ? 21.309 -2.583 -36.587 1.00 82.25 94 ASP A CA 1
ATOM 724 C C . ASP A 1 94 ? 19.836 -2.221 -36.318 1.00 82.25 94 ASP A C 1
ATOM 726 O O . ASP A 1 94 ? 19.242 -2.512 -35.276 1.00 82.25 94 ASP A O 1
ATOM 730 N N . VAL A 1 95 ? 19.210 -1.592 -37.309 1.00 83.12 95 VAL A N 1
ATOM 731 C CA . VAL A 1 95 ? 17.790 -1.232 -37.293 1.00 83.12 95 VAL A CA 1
ATOM 732 C C . VAL A 1 95 ? 16.910 -2.481 -37.155 1.00 83.12 95 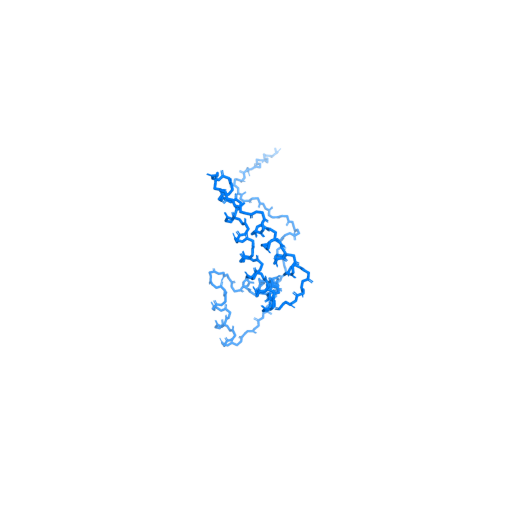VAL A C 1
ATOM 734 O O . VAL A 1 95 ? 15.793 -2.388 -36.635 1.00 83.12 95 VAL A O 1
ATOM 737 N N . SER A 1 96 ? 17.387 -3.649 -37.602 1.00 84.69 96 SER A N 1
ATOM 738 C CA . SER A 1 96 ? 16.686 -4.926 -37.428 1.00 84.69 96 SER A CA 1
ATOM 739 C C . SER A 1 96 ? 16.522 -5.306 -35.946 1.00 84.69 96 SER A C 1
ATOM 741 O O . SER A 1 96 ? 15.423 -5.687 -35.530 1.00 84.69 96 SER A O 1
ATOM 743 N N . GLU A 1 97 ? 17.552 -5.086 -35.123 1.00 82.62 97 GLU A N 1
ATOM 744 C CA . GLU A 1 97 ? 17.537 -5.369 -33.685 1.00 82.62 97 GLU A CA 1
ATOM 745 C C . GLU A 1 97 ? 16.554 -4.454 -32.952 1.00 82.62 97 GLU A C 1
ATOM 747 O O . GLU A 1 97 ? 15.726 -4.925 -32.170 1.00 82.62 97 GLU A O 1
ATOM 752 N N . ILE A 1 98 ? 16.551 -3.157 -33.279 1.00 84.69 98 ILE A N 1
ATOM 753 C CA . ILE A 1 98 ? 15.602 -2.188 -32.708 1.00 84.69 98 ILE A CA 1
ATOM 754 C C . ILE A 1 98 ? 14.161 -2.573 -33.063 1.00 84.69 98 ILE A C 1
ATOM 756 O O . ILE A 1 98 ? 13.279 -2.559 -32.201 1.00 84.69 98 ILE A O 1
ATOM 760 N N . LYS A 1 99 ? 13.906 -2.952 -34.322 1.00 88.25 99 LYS A N 1
ATOM 761 C CA . LYS A 1 99 ? 12.577 -3.401 -34.766 1.00 88.25 99 LYS A CA 1
ATOM 762 C C . LYS A 1 99 ? 12.121 -4.654 -34.020 1.00 88.25 99 LYS A C 1
ATOM 764 O O . LYS A 1 99 ? 10.955 -4.710 -33.633 1.00 88.25 99 LYS A O 1
ATOM 769 N N . SER A 1 100 ? 13.018 -5.615 -33.791 1.00 87.25 100 SER A N 1
ATOM 770 C CA . SER A 1 100 ? 12.706 -6.832 -33.031 1.00 87.25 100 SER A CA 1
ATOM 771 C C . SER A 1 100 ? 12.338 -6.517 -31.575 1.00 87.25 100 SER A C 1
ATOM 773 O O . SER A 1 100 ? 11.264 -6.900 -31.115 1.00 87.25 100 SER A O 1
ATOM 775 N N . ALA A 1 101 ? 13.132 -5.687 -30.889 1.00 86.69 101 ALA A N 1
ATOM 776 C CA . ALA A 1 101 ? 12.881 -5.297 -29.503 1.00 86.69 101 ALA A CA 1
ATOM 777 C C . ALA A 1 101 ? 11.562 -4.517 -29.335 1.00 86.69 101 ALA A C 1
ATOM 779 O O . ALA A 1 101 ? 10.838 -4.694 -28.351 1.00 86.69 101 ALA A O 1
ATOM 780 N N . VAL A 1 102 ? 11.219 -3.664 -30.307 1.00 89.38 102 VAL A N 1
ATOM 781 C CA . VAL A 1 102 ? 9.939 -2.936 -30.329 1.00 89.38 102 VAL A CA 1
ATOM 782 C C . VAL A 1 102 ? 8.764 -3.875 -30.620 1.00 89.38 102 VAL A C 1
ATOM 784 O O . VAL A 1 102 ? 7.701 -3.716 -30.016 1.00 89.38 102 VAL A O 1
ATOM 787 N N . ALA A 1 103 ? 8.934 -4.861 -31.506 1.00 88.44 103 ALA A N 1
ATOM 788 C CA . ALA A 1 103 ? 7.912 -5.868 -31.782 1.00 88.44 103 ALA A CA 1
ATOM 789 C C . ALA A 1 103 ? 7.603 -6.714 -30.536 1.00 88.44 103 ALA A C 1
ATOM 791 O O . ALA A 1 103 ? 6.430 -6.881 -30.191 1.00 88.44 103 ALA A O 1
ATOM 792 N N . ASP A 1 104 ? 8.634 -7.139 -29.805 1.00 86.44 104 ASP A N 1
ATOM 793 C CA . ASP A 1 104 ? 8.500 -7.881 -28.547 1.00 86.44 104 ASP A CA 1
ATOM 794 C C . ASP A 1 104 ? 7.773 -7.070 -27.470 1.00 86.44 104 ASP A C 1
ATOM 796 O O . ASP A 1 104 ? 6.879 -7.573 -26.783 1.00 86.44 104 ASP A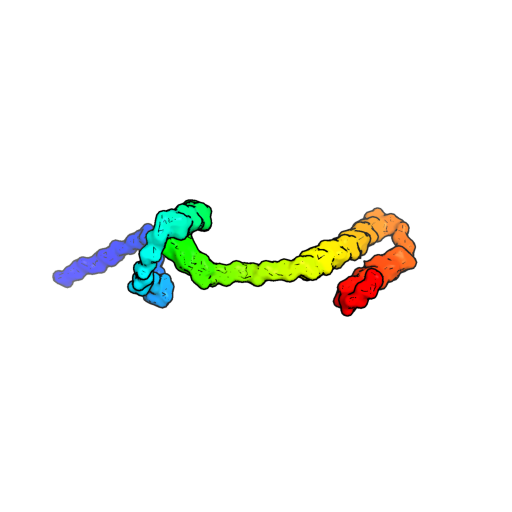 O 1
ATOM 800 N N . LEU A 1 105 ? 8.119 -5.785 -27.326 1.00 87.62 105 LEU A N 1
ATOM 801 C CA . LEU A 1 105 ? 7.426 -4.889 -26.400 1.00 87.62 105 LEU A CA 1
ATOM 802 C C . LEU A 1 105 ? 5.950 -4.731 -26.786 1.00 87.62 105 LEU A C 1
ATOM 804 O O . LEU A 1 105 ? 5.072 -4.787 -25.922 1.00 87.62 105 LEU A O 1
ATOM 808 N N . ARG A 1 106 ? 5.667 -4.557 -28.081 1.00 88.94 106 ARG A N 1
ATOM 809 C CA . ARG A 1 106 ? 4.302 -4.417 -28.592 1.00 88.94 106 ARG A CA 1
ATOM 810 C C . ARG A 1 106 ? 3.470 -5.672 -28.322 1.00 88.94 106 ARG A C 1
ATOM 812 O O . ARG A 1 106 ? 2.333 -5.535 -27.876 1.00 88.94 106 ARG A O 1
ATOM 819 N N . LEU A 1 107 ? 4.022 -6.868 -28.533 1.00 86.31 107 LEU A N 1
ATOM 820 C CA . LEU A 1 107 ? 3.351 -8.137 -28.225 1.00 86.31 107 LEU A CA 1
ATOM 821 C C . LEU A 1 107 ? 2.968 -8.227 -26.742 1.00 86.31 107 LEU A C 1
ATOM 823 O O . LEU A 1 107 ? 1.804 -8.473 -26.415 1.00 86.31 107 LEU A O 1
ATOM 827 N N . LYS A 1 108 ? 3.913 -7.915 -25.845 1.00 83.31 108 LYS A N 1
ATOM 828 C CA . LYS A 1 108 ? 3.682 -7.927 -24.391 1.00 83.31 108 LYS A CA 1
ATOM 829 C C . LYS A 1 108 ? 2.648 -6.895 -23.932 1.00 83.31 108 LYS A C 1
ATOM 831 O O . LYS A 1 108 ? 1.902 -7.168 -22.997 1.00 83.31 108 LYS A O 1
ATOM 836 N N . LEU A 1 109 ? 2.572 -5.731 -24.583 1.00 83.50 109 LEU A N 1
ATOM 837 C CA . LEU A 1 109 ? 1.588 -4.685 -24.265 1.00 83.50 109 LEU A CA 1
ATOM 838 C C . LEU A 1 109 ? 0.171 -5.016 -24.746 1.00 83.50 109 LEU A C 1
ATOM 840 O O . LEU A 1 109 ? -0.795 -4.653 -24.081 1.00 83.50 109 LEU A O 1
ATOM 844 N N . ILE A 1 110 ? 0.037 -5.710 -25.878 1.00 85.25 110 ILE A N 1
ATOM 845 C CA . ILE A 1 110 ? -1.268 -6.145 -26.406 1.00 85.25 110 ILE A CA 1
ATOM 846 C C . ILE A 1 110 ? -1.830 -7.324 -25.585 1.00 85.25 110 ILE A C 1
ATOM 848 O O . ILE A 1 110 ? -2.998 -7.678 -25.719 1.00 85.25 110 ILE A O 1
ATOM 852 N N . GLY A 1 111 ? -1.025 -7.926 -24.701 1.00 70.50 111 GLY A N 1
ATOM 853 C CA . GLY A 1 111 ? -1.421 -9.109 -23.934 1.00 70.50 111 GLY A CA 1
ATOM 854 C C . GLY A 1 111 ? -1.527 -10.366 -24.802 1.00 70.50 111 GLY A C 1
ATOM 855 O O . GLY A 1 111 ? -2.059 -11.382 -24.354 1.00 70.50 111 GLY A O 1
ATOM 856 N N . ALA A 1 112 ? -1.011 -10.307 -26.035 1.00 57.19 112 ALA A N 1
ATOM 857 C CA . ALA A 1 112 ? -0.857 -11.462 -26.898 1.00 57.19 112 ALA A CA 1
ATOM 858 C C . ALA A 1 112 ? 0.289 -12.303 -26.328 1.00 57.19 112 ALA A C 1
ATOM 860 O O . ALA A 1 112 ? 1.462 -12.026 -26.570 1.00 57.19 112 ALA A O 1
ATOM 861 N N . LYS A 1 113 ? -0.065 -13.289 -25.497 1.00 50.41 113 LYS A N 1
ATOM 862 C CA . LYS A 1 113 ? 0.850 -14.356 -25.089 1.00 50.41 113 LYS A CA 1
ATOM 863 C C . LYS A 1 113 ? 1.449 -14.983 -26.352 1.00 50.41 113 LYS A C 1
ATOM 865 O O . LYS A 1 113 ? 0.708 -15.557 -27.146 1.00 50.41 113 LYS A O 1
ATOM 870 N N . SER A 1 114 ? 2.758 -14.839 -26.515 1.00 40.41 114 SER A N 1
ATOM 871 C CA . SER A 1 114 ? 3.606 -15.721 -27.320 1.00 40.41 114 SER A CA 1
ATOM 872 C C . SER A 1 114 ? 3.965 -16.954 -26.505 1.00 40.41 114 SER A C 1
ATOM 874 O O . SER A 1 114 ? 4.366 -16.739 -25.335 1.00 40.41 114 SER A O 1
#

Radius of gyration: 28.85 Å; chains: 1; bounding box: 44×64×71 Å

Foldseek 3Di:
DDDDDPPPPPDDDDDDPVPDDPDDDDDDDDPVRVVVLVVQQVPHDSVVSVVCVVVCPDPPPPPPVVVVLVVQLVVLVVLLVVVVVCVVVVHDDDPVSNVVSVVSNVCSVVVPDD

pLDDT: mean 79.4, std 13.75, range [37.16, 96.06]